Protein AF-A0A420YPD2-F1 (afdb_monomer_lite)

Sequence (75 aa):
MLEEQRQKIDSIDRQIVALFEERTNVVEEVAKIKLDNDIPILDSGREEQVILKVQSYLKDESLKDELAELYTELM

Secondary structure (DSSP, 8-state):
--HHHHHHHHHHHHHHHHHHHHHHHHHHHHHHHHHHTT--S--HHHHHHHHHHHHTT-S-GGGHHHHHHHHHHT-

Foldseek 3Di:
DCVVVVVVVVVVVVVVVVVLVVVVVVLVVVLVVCVVVVHDNDDVVVLVVVLVVVCVVDPDNVCSVVSNVVSVVSD

pLDDT: mean 92.44, std 6.62, range [68.94, 98.56]

Radius of gyration: 16.04 Å; chains: 1; bounding box: 31×24×50 Å

Structure (mmCIF, N/CA/C/O backbone):
data_AF-A0A420YPD2-F1
#
_entry.id   AF-A0A420YPD2-F1
#
loop_
_atom_site.group_PDB
_atom_site.id
_atom_site.type_symbol
_atom_site.label_atom_id
_atom_site.label_alt_id
_atom_site.label_comp_id
_atom_site.label_asym_id
_atom_site.label_entity_id
_atom_site.label_seq_id
_atom_site.pdbx_PDB_ins_code
_atom_site.Cartn_x
_atom_site.Cartn_y
_atom_site.Cartn_z
_atom_site.occupancy
_atom_site.B_iso_or_equiv
_atom_site.auth_seq_id
_atom_site.auth_comp_id
_atom_site.auth_asym_id
_atom_site.auth_atom_id
_atom_site.pdbx_PDB_model_num
ATOM 1 N N . MET A 1 1 ? -15.214 -7.998 24.848 1.00 71.44 1 MET A N 1
ATOM 2 C CA . MET A 1 1 ? -15.832 -6.736 24.376 1.00 71.44 1 MET A CA 1
ATOM 3 C C . MET A 1 1 ? -15.020 -6.057 23.259 1.00 71.44 1 MET A C 1
ATOM 5 O O . MET A 1 1 ? -14.991 -4.842 23.200 1.00 71.44 1 MET A O 1
ATOM 9 N N . LEU A 1 2 ? -14.406 -6.809 22.336 1.00 91.69 2 LEU A N 1
ATOM 10 C CA . LEU A 1 2 ? -13.782 -6.254 21.115 1.00 91.69 2 LEU A CA 1
ATOM 11 C C . LEU A 1 2 ? -14.073 -7.124 19.881 1.00 91.69 2 LEU A C 1
ATOM 13 O O . LEU A 1 2 ? -13.451 -6.960 18.839 1.00 91.69 2 LEU A O 1
ATOM 17 N N . GLU A 1 3 ? -14.963 -8.107 20.027 1.00 95.38 3 GLU A N 1
ATOM 18 C CA . GLU A 1 3 ? -15.140 -9.173 19.041 1.00 95.38 3 GLU A CA 1
ATOM 19 C C . GLU A 1 3 ? -15.698 -8.625 17.726 1.00 95.38 3 GLU A C 1
ATOM 21 O O . GLU A 1 3 ? -15.177 -8.930 16.663 1.00 95.38 3 GLU A O 1
ATOM 26 N N . GLU A 1 4 ? -16.677 -7.723 17.796 1.00 95.88 4 GLU A N 1
ATOM 27 C CA . GLU A 1 4 ? -17.255 -7.082 16.610 1.00 95.88 4 GLU A CA 1
ATOM 28 C C . GLU A 1 4 ? -16.231 -6.214 15.866 1.00 95.88 4 GLU A C 1
ATOM 30 O O . GLU A 1 4 ? -16.164 -6.238 14.638 1.00 95.88 4 GLU A O 1
ATOM 35 N N . GLN A 1 5 ? -15.393 -5.465 16.592 1.00 97.62 5 GLN A N 1
ATOM 36 C CA . GLN A 1 5 ? -14.333 -4.656 15.987 1.00 97.62 5 GLN A CA 1
ATOM 37 C C . GLN A 1 5 ? -13.270 -5.541 15.333 1.00 97.62 5 GLN A C 1
ATOM 39 O O . GLN A 1 5 ? -12.828 -5.228 14.232 1.00 97.62 5 GLN A O 1
ATOM 44 N N . ARG A 1 6 ? -12.897 -6.656 15.973 1.00 96.69 6 ARG A N 1
ATOM 45 C CA . ARG A 1 6 ? -11.946 -7.631 15.419 1.00 96.69 6 ARG A CA 1
ATOM 46 C C . ARG A 1 6 ? -12.492 -8.299 14.164 1.00 96.69 6 ARG A C 1
ATOM 48 O O . ARG A 1 6 ? -11.814 -8.286 13.152 1.00 96.69 6 ARG A O 1
ATOM 55 N N . GLN A 1 7 ? -13.748 -8.741 14.172 1.00 97.75 7 GLN A N 1
ATOM 56 C CA . GLN A 1 7 ? -14.396 -9.294 12.977 1.00 97.75 7 GLN A CA 1
ATOM 57 C C . GLN A 1 7 ? -14.476 -8.277 11.833 1.00 97.75 7 GLN A C 1
ATOM 59 O O . GLN A 1 7 ? -14.338 -8.633 10.661 1.00 97.75 7 GLN A O 1
ATOM 64 N N . LYS A 1 8 ? -14.685 -6.994 12.156 1.00 97.94 8 LYS A N 1
ATOM 65 C CA . LYS A 1 8 ? -14.646 -5.927 11.155 1.00 97.94 8 LYS A CA 1
ATOM 66 C C . LYS A 1 8 ? -13.240 -5.741 10.580 1.00 97.94 8 LYS A C 1
ATOM 68 O O . LYS A 1 8 ? -13.133 -5.589 9.367 1.00 97.94 8 LYS A O 1
ATOM 73 N N . ILE A 1 9 ? -12.200 -5.770 11.415 1.00 98.00 9 ILE A N 1
ATOM 74 C CA . ILE A 1 9 ? -10.798 -5.736 10.970 1.00 98.00 9 ILE A CA 1
ATOM 75 C C . ILE A 1 9 ? -10.511 -6.940 10.071 1.00 98.00 9 ILE A C 1
ATOM 77 O O . ILE A 1 9 ? -10.131 -6.737 8.929 1.00 98.00 9 ILE A O 1
ATOM 81 N N . ASP A 1 10 ? -10.848 -8.159 10.497 1.00 98.12 10 ASP A N 1
ATOM 82 C CA . ASP A 1 10 ? -10.632 -9.379 9.705 1.00 98.12 10 ASP A CA 1
ATOM 83 C C . ASP A 1 10 ? -11.300 -9.306 8.319 1.00 98.12 10 ASP A C 1
ATOM 85 O O . ASP A 1 10 ? -10.781 -9.810 7.322 1.00 98.12 10 ASP A O 1
ATOM 89 N N . SER A 1 11 ? -12.480 -8.686 8.238 1.00 98.38 11 SER A N 1
ATOM 90 C CA . SER A 1 11 ? -13.191 -8.469 6.973 1.00 98.38 11 SER A CA 1
ATOM 91 C C . SER A 1 11 ? -12.502 -7.435 6.076 1.00 98.38 11 SER A C 1
ATOM 93 O O . SER A 1 11 ? -12.479 -7.592 4.852 1.00 98.38 11 SER A O 1
ATOM 95 N N . ILE A 1 12 ? -11.937 -6.380 6.665 1.00 98.50 12 ILE A N 1
ATOM 96 C CA . ILE A 1 12 ? -11.147 -5.374 5.947 1.00 98.50 12 ILE A CA 1
ATOM 97 C C . ILE A 1 12 ? -9.834 -5.998 5.464 1.00 98.50 12 ILE A C 1
ATOM 99 O O . ILE A 1 12 ? -9.501 -5.858 4.291 1.0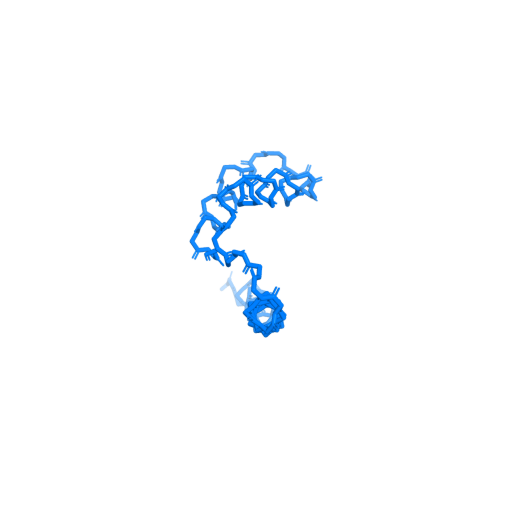0 98.50 12 ILE A O 1
ATOM 103 N N . ASP A 1 13 ? -9.149 -6.763 6.308 1.00 98.19 13 ASP A N 1
ATOM 104 C CA . ASP A 1 13 ? -7.880 -7.413 5.978 1.00 98.19 13 ASP A CA 1
ATOM 105 C C . ASP A 1 13 ? -8.035 -8.386 4.807 1.00 98.19 13 ASP A C 1
ATOM 107 O O . ASP A 1 13 ? -7.222 -8.390 3.887 1.00 98.19 13 ASP A O 1
ATOM 111 N N . ARG A 1 14 ? -9.134 -9.152 4.759 1.00 98.44 14 ARG A N 1
ATOM 112 C CA . ARG A 1 14 ? -9.448 -10.005 3.598 1.00 98.44 14 ARG A CA 1
ATOM 113 C C . ARG A 1 14 ? -9.581 -9.211 2.300 1.00 98.44 14 ARG A C 1
ATOM 115 O O . ARG A 1 14 ? -9.166 -9.697 1.252 1.00 98.44 14 ARG A O 1
ATOM 122 N N . GLN A 1 15 ? -10.158 -8.012 2.356 1.00 98.56 15 GLN A N 1
ATOM 123 C CA . GLN A 1 15 ? -10.265 -7.138 1.186 1.00 98.56 15 GLN A CA 1
ATOM 124 C C . GLN A 1 15 ? -8.905 -6.554 0.803 1.00 98.56 15 GLN A C 1
ATOM 126 O O . GLN A 1 15 ? -8.588 -6.505 -0.382 1.00 98.56 15 GLN A O 1
ATOM 131 N N . ILE A 1 16 ? -8.086 -6.162 1.784 1.00 96.94 16 ILE A N 1
ATOM 132 C CA . ILE A 1 16 ? -6.722 -5.676 1.546 1.00 96.94 16 ILE A CA 1
ATOM 133 C C . ILE A 1 16 ? -5.886 -6.759 0.859 1.00 96.94 16 ILE A C 1
ATOM 135 O O . ILE A 1 16 ? -5.250 -6.464 -0.146 1.00 96.94 16 ILE A O 1
ATOM 139 N N . VAL A 1 17 ? -5.930 -8.007 1.341 1.00 98.06 17 VAL A N 1
ATOM 140 C CA . VAL A 1 17 ? -5.195 -9.129 0.731 1.00 98.06 17 VAL A CA 1
ATOM 141 C C . VAL A 1 17 ? -5.639 -9.361 -0.711 1.00 98.06 17 VAL A C 1
ATOM 143 O O . VAL A 1 17 ? -4.793 -9.431 -1.596 1.00 98.06 17 VAL A O 1
ATOM 146 N N . ALA A 1 18 ? -6.948 -9.407 -0.973 1.00 98.19 18 ALA A N 1
ATOM 147 C CA . ALA A 1 18 ? -7.454 -9.600 -2.332 1.00 98.19 18 ALA A CA 1
ATOM 148 C C . ALA A 1 18 ? -7.000 -8.478 -3.288 1.00 98.19 18 ALA A C 1
ATOM 150 O O . ALA A 1 18 ? -6.551 -8.749 -4.400 1.00 98.19 18 ALA A O 1
ATOM 151 N N . LEU A 1 19 ? -7.065 -7.218 -2.842 1.00 97.38 19 LEU A N 1
ATOM 152 C CA . LEU A 1 19 ? -6.612 -6.065 -3.629 1.00 97.38 19 LEU A CA 1
ATOM 153 C C . LEU A 1 19 ? -5.090 -6.043 -3.813 1.00 97.38 19 LEU A C 1
ATOM 155 O O . LEU A 1 19 ? -4.598 -5.598 -4.849 1.00 97.38 19 LEU A O 1
ATOM 159 N N . PHE A 1 20 ? -4.340 -6.511 -2.817 1.00 96.00 20 PHE A N 1
ATOM 160 C CA . PHE A 1 20 ? -2.891 -6.642 -2.893 1.00 96.00 20 PHE A CA 1
ATOM 161 C C . PHE A 1 20 ? -2.477 -7.677 -3.944 1.00 96.00 20 PHE A C 1
ATOM 163 O O . PHE A 1 20 ? -1.629 -7.380 -4.787 1.00 96.00 20 PHE A O 1
ATOM 170 N N . GLU A 1 21 ? -3.098 -8.858 -3.940 1.00 97.50 21 GLU A N 1
ATOM 171 C CA . GLU A 1 21 ? -2.866 -9.897 -4.950 1.00 97.50 21 GLU A CA 1
ATOM 172 C C . GLU A 1 21 ? -3.222 -9.392 -6.354 1.00 97.50 21 GLU A C 1
ATOM 174 O O . GLU A 1 21 ? -2.419 -9.518 -7.280 1.00 97.50 21 GLU A O 1
ATOM 179 N N . GLU A 1 22 ? -4.384 -8.747 -6.511 1.00 97.81 22 GLU A N 1
ATOM 180 C CA . GLU A 1 22 ? -4.802 -8.150 -7.783 1.00 97.81 22 GLU A CA 1
ATOM 181 C C . GLU A 1 22 ? -3.788 -7.110 -8.281 1.00 97.81 22 GLU A C 1
ATOM 183 O O . GLU A 1 22 ? -3.333 -7.185 -9.424 1.00 97.81 22 GLU A O 1
ATOM 188 N N . ARG A 1 23 ? -3.370 -6.173 -7.416 1.00 95.56 23 ARG A N 1
ATOM 189 C CA . ARG A 1 23 ? -2.357 -5.167 -7.763 1.00 95.56 23 ARG A CA 1
ATOM 190 C C . ARG A 1 23 ? -1.043 -5.824 -8.179 1.00 95.56 23 ARG A C 1
ATOM 192 O O . ARG A 1 23 ? -0.444 -5.381 -9.155 1.00 95.56 23 ARG A O 1
ATOM 199 N N . THR A 1 24 ? -0.592 -6.840 -7.448 1.00 93.75 24 THR A N 1
ATOM 200 C CA . THR A 1 24 ? 0.688 -7.519 -7.699 1.00 93.75 24 THR A CA 1
ATOM 201 C C . THR A 1 24 ? 0.691 -8.183 -9.071 1.00 93.75 24 THR A C 1
ATOM 203 O O . THR A 1 24 ? 1.604 -7.936 -9.856 1.00 93.75 24 THR A O 1
ATOM 206 N N . ASN A 1 25 ? -0.380 -8.900 -9.420 1.00 96.38 25 ASN A N 1
ATOM 207 C CA . ASN A 1 25 ? -0.535 -9.498 -10.748 1.00 96.38 25 ASN A CA 1
ATOM 208 C C . ASN A 1 25 ? -0.460 -8.438 -11.862 1.00 96.38 25 ASN A C 1
ATOM 210 O O . ASN A 1 25 ? 0.240 -8.624 -12.854 1.00 96.38 25 ASN A O 1
ATOM 214 N N . VAL A 1 26 ? -1.114 -7.284 -11.681 1.00 95.38 26 VAL A N 1
ATOM 215 C CA . VAL A 1 26 ? -1.051 -6.181 -12.657 1.00 95.38 26 VAL A CA 1
ATOM 216 C C . VAL A 1 26 ? 0.363 -5.596 -12.762 1.00 95.38 26 VAL A C 1
ATOM 218 O O . VAL A 1 26 ? 0.808 -5.264 -13.861 1.00 95.38 26 VAL A O 1
ATOM 221 N N . VAL A 1 27 ? 1.095 -5.466 -11.651 1.00 91.19 27 VAL A N 1
ATOM 222 C CA . VAL A 1 27 ? 2.494 -5.004 -11.681 1.00 91.19 27 VAL A CA 1
ATOM 223 C C . VAL A 1 27 ? 3.378 -5.989 -12.450 1.00 91.19 27 VAL A C 1
ATOM 225 O O . VAL A 1 27 ? 4.179 -5.551 -13.278 1.00 91.19 27 VAL A O 1
ATOM 228 N N . GLU A 1 28 ? 3.208 -7.295 -12.242 1.00 92.50 28 GLU A N 1
ATOM 229 C CA . GLU A 1 28 ? 3.935 -8.332 -12.984 1.00 92.50 28 GLU A CA 1
ATOM 230 C C . GLU A 1 28 ? 3.632 -8.285 -14.487 1.00 92.50 28 GLU A C 1
ATOM 232 O O . GLU A 1 28 ? 4.548 -8.344 -15.311 1.00 92.50 28 GLU A O 1
ATOM 237 N N . GLU A 1 29 ? 2.364 -8.107 -14.865 1.00 94.69 29 GLU A N 1
ATOM 238 C CA . GLU A 1 29 ? 1.967 -7.928 -16.264 1.00 94.69 29 GLU A CA 1
ATOM 239 C C . GLU A 1 29 ? 2.612 -6.682 -16.884 1.00 94.69 29 GLU A C 1
ATOM 241 O O . GLU A 1 29 ? 3.154 -6.747 -17.990 1.00 94.69 29 GLU A O 1
ATOM 246 N N . VAL A 1 30 ? 2.623 -5.553 -16.167 1.00 91.19 30 VAL A N 1
ATOM 247 C CA . VAL A 1 30 ? 3.290 -4.322 -16.617 1.00 91.19 30 VAL A CA 1
ATOM 248 C C . VAL A 1 30 ? 4.794 -4.541 -16.779 1.00 91.19 30 VAL A C 1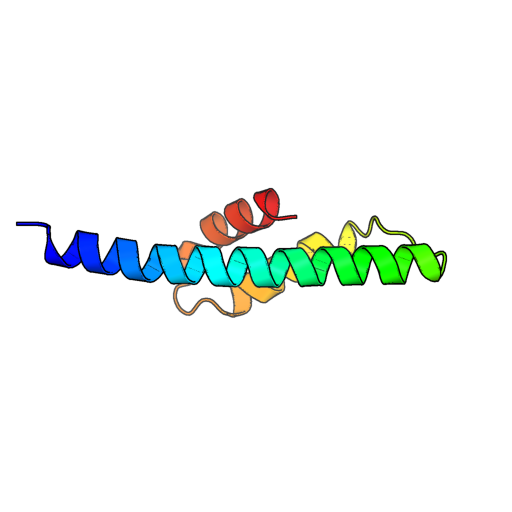
ATOM 250 O O . VAL A 1 30 ? 5.367 -4.101 -17.778 1.00 91.19 30 VAL A O 1
ATOM 253 N N . ALA A 1 31 ? 5.442 -5.229 -15.836 1.00 89.75 31 ALA A N 1
ATOM 254 C CA . ALA A 1 31 ? 6.864 -5.550 -15.918 1.00 89.75 31 ALA A CA 1
ATOM 255 C C . ALA A 1 31 ? 7.172 -6.429 -17.139 1.00 89.75 31 ALA A C 1
ATOM 257 O O . ALA A 1 31 ? 8.125 -6.152 -17.869 1.00 89.75 31 ALA A O 1
ATOM 258 N N . LYS A 1 32 ? 6.325 -7.428 -17.412 1.00 92.69 32 LYS A N 1
ATOM 259 C CA . LYS A 1 32 ? 6.436 -8.284 -18.595 1.00 92.69 32 LYS A CA 1
ATOM 260 C C . LYS A 1 32 ? 6.281 -7.492 -19.892 1.00 92.69 32 LYS A C 1
ATOM 262 O O . LYS A 1 32 ? 7.114 -7.625 -20.779 1.00 92.69 32 LYS A O 1
ATOM 267 N N . ILE A 1 33 ? 5.275 -6.620 -19.986 1.00 92.75 33 ILE A N 1
ATOM 268 C CA . ILE A 1 33 ? 5.079 -5.755 -21.161 1.00 92.75 33 ILE A CA 1
ATOM 269 C C . ILE A 1 33 ? 6.307 -4.871 -21.387 1.00 92.75 33 ILE A C 1
ATOM 271 O O . ILE A 1 33 ? 6.767 -4.747 -22.520 1.00 92.75 33 ILE A O 1
ATOM 275 N N . LYS A 1 34 ? 6.851 -4.257 -20.330 1.00 89.69 34 LYS A N 1
ATOM 276 C CA . LYS A 1 34 ? 8.054 -3.423 -20.443 1.00 89.69 34 LYS A CA 1
ATOM 277 C C . LYS A 1 34 ? 9.249 -4.227 -20.952 1.00 89.69 34 LYS A C 1
ATOM 279 O O . LYS A 1 34 ? 9.924 -3.766 -21.867 1.00 89.69 34 LYS A O 1
ATOM 284 N N . LEU A 1 35 ? 9.461 -5.425 -20.406 1.00 90.31 35 LEU A N 1
ATOM 285 C CA . LEU A 1 35 ? 10.532 -6.327 -20.825 1.00 90.31 35 LEU A CA 1
ATOM 286 C C . LEU A 1 35 ? 10.389 -6.738 -22.298 1.00 90.31 35 LEU A C 1
ATOM 288 O O . LEU A 1 35 ? 11.350 -6.626 -23.051 1.00 90.31 35 LEU A O 1
ATOM 292 N N . ASP A 1 36 ? 9.189 -7.144 -22.716 1.00 93.62 36 ASP A N 1
ATOM 293 C CA . ASP A 1 36 ? 8.901 -7.584 -24.088 1.00 93.62 36 ASP A CA 1
ATOM 294 C C . ASP A 1 36 ? 9.055 -6.450 -25.126 1.00 93.62 36 ASP A C 1
ATOM 296 O O . ASP A 1 36 ? 9.188 -6.718 -26.319 1.00 93.62 36 ASP A O 1
ATOM 300 N N . ASN A 1 37 ? 9.027 -5.185 -24.686 1.00 92.75 37 ASN A N 1
ATOM 301 C CA . ASN A 1 37 ? 9.145 -3.994 -25.536 1.00 92.75 37 ASN A CA 1
ATOM 302 C C . ASN A 1 37 ? 10.469 -3.223 -25.339 1.00 92.75 37 ASN A C 1
ATOM 304 O O . ASN A 1 37 ? 10.564 -2.080 -25.786 1.00 92.75 37 ASN A O 1
ATOM 308 N N . ASP A 1 38 ? 11.467 -3.803 -24.657 1.00 89.69 38 ASP A N 1
ATOM 309 C CA . ASP A 1 38 ? 12.760 -3.161 -24.342 1.00 89.69 38 ASP A CA 1
ATOM 310 C C . ASP A 1 38 ? 12.631 -1.804 -23.604 1.00 89.69 38 ASP A C 1
ATOM 312 O O . ASP A 1 38 ? 13.489 -0.920 -23.697 1.00 89.69 38 ASP A O 1
ATOM 316 N N . ILE A 1 39 ? 11.550 -1.618 -22.840 1.00 87.38 39 ILE A N 1
ATOM 317 C CA . ILE A 1 39 ? 11.321 -0.429 -22.013 1.00 87.38 39 ILE A CA 1
ATOM 318 C C . ILE A 1 39 ? 12.007 -0.635 -20.653 1.00 87.38 39 ILE A C 1
ATOM 320 O O . ILE A 1 39 ? 11.829 -1.688 -20.034 1.00 87.38 39 ILE A O 1
ATOM 324 N N . PRO A 1 40 ? 12.732 0.366 -20.117 1.00 83.12 40 PRO A N 1
ATOM 325 C CA . PRO A 1 40 ? 13.302 0.287 -18.777 1.00 83.12 40 PRO A CA 1
ATOM 326 C C . PRO A 1 40 ? 12.251 -0.050 -17.708 1.00 83.12 40 PRO A C 1
ATOM 328 O O . PRO A 1 40 ? 11.219 0.615 -17.573 1.00 83.12 40 PRO A O 1
ATOM 331 N N . ILE A 1 41 ? 12.524 -1.103 -16.934 1.00 74.81 41 ILE A N 1
ATOM 332 C CA . ILE A 1 41 ? 11.643 -1.553 -15.848 1.00 74.81 41 ILE A CA 1
ATOM 333 C C . ILE A 1 41 ? 11.674 -0.543 -14.697 1.00 74.81 41 ILE A C 1
ATOM 335 O O . ILE A 1 41 ? 10.611 -0.145 -14.214 1.00 74.81 41 ILE A O 1
ATOM 339 N N . LEU A 1 42 ? 12.879 -0.089 -14.330 1.00 73.12 42 LEU A N 1
ATOM 340 C CA . LEU A 1 42 ? 13.107 0.900 -13.282 1.00 73.12 42 LEU A CA 1
ATOM 341 C C . LEU A 1 42 ? 12.682 2.293 -13.762 1.00 73.12 42 LEU A C 1
ATOM 343 O O . LEU A 1 42 ? 13.248 2.830 -14.714 1.00 73.12 42 LEU A O 1
ATOM 347 N N . ASP A 1 43 ? 11.708 2.875 -13.072 1.00 76.19 43 ASP A N 1
ATOM 348 C CA . ASP A 1 43 ? 11.265 4.251 -13.275 1.00 76.19 43 ASP A CA 1
ATOM 349 C C . ASP A 1 43 ? 11.073 4.900 -11.904 1.00 76.19 43 ASP A C 1
ATOM 351 O O . ASP A 1 43 ? 9.975 4.937 -11.355 1.00 76.19 43 ASP A O 1
ATOM 355 N N . SER A 1 44 ? 12.169 5.383 -11.324 1.00 68.94 44 SER A N 1
ATOM 356 C CA . SER A 1 44 ? 12.173 6.002 -9.995 1.00 68.94 44 SER A CA 1
ATOM 357 C C . SER A 1 44 ? 11.330 7.282 -9.927 1.00 68.94 44 SER A C 1
ATOM 359 O O . SER A 1 44 ? 10.829 7.632 -8.863 1.00 68.94 44 SER A O 1
ATOM 361 N N . GLY A 1 45 ? 11.087 7.957 -11.059 1.00 79.44 45 GLY A N 1
ATOM 362 C CA . GLY A 1 45 ? 10.147 9.082 -11.122 1.00 79.44 45 GLY A CA 1
ATOM 363 C C . GLY A 1 45 ? 8.682 8.645 -11.019 1.00 79.44 45 GLY A C 1
ATOM 364 O O . GLY A 1 45 ? 7.813 9.442 -10.658 1.00 79.44 45 GLY A O 1
ATOM 365 N N . ARG A 1 46 ? 8.385 7.374 -11.315 1.00 82.56 46 ARG A N 1
ATOM 366 C CA . ARG A 1 46 ? 7.035 6.817 -11.222 1.00 82.56 46 ARG A CA 1
ATOM 367 C C . ARG A 1 46 ? 6.608 6.569 -9.782 1.00 82.56 46 ARG A C 1
ATOM 369 O O . ARG A 1 46 ? 5.425 6.740 -9.491 1.00 82.56 46 ARG A O 1
ATOM 376 N N . GLU A 1 47 ? 7.533 6.185 -8.908 1.00 85.88 47 GLU A N 1
ATOM 377 C CA . GLU A 1 47 ? 7.244 5.845 -7.510 1.00 85.88 47 GLU A CA 1
ATOM 378 C C . GLU A 1 47 ? 6.679 7.055 -6.755 1.00 85.88 47 GLU A C 1
ATOM 380 O O . GLU A 1 47 ? 5.566 7.000 -6.224 1.00 85.88 47 GLU A O 1
ATOM 385 N N . GLU A 1 48 ? 7.367 8.197 -6.839 1.00 88.75 48 GLU A N 1
ATOM 386 C CA . GLU A 1 48 ? 6.925 9.462 -6.241 1.00 88.75 48 GLU A CA 1
ATOM 387 C C . GLU A 1 48 ? 5.542 9.886 -6.766 1.00 88.75 48 GLU A C 1
ATOM 389 O O . GLU A 1 48 ? 4.649 10.255 -6.000 1.00 88.75 48 GLU A O 1
ATOM 394 N N . GLN A 1 49 ? 5.310 9.756 -8.077 1.00 91.88 49 GLN A N 1
ATOM 395 C CA . GLN A 1 49 ? 4.011 10.070 -8.675 1.00 91.88 49 GLN A CA 1
ATOM 396 C C . GLN A 1 49 ? 2.890 9.160 -8.169 1.00 91.88 49 GLN A C 1
ATOM 398 O O . GLN A 1 49 ? 1.747 9.607 -8.048 1.00 91.88 49 GLN A O 1
ATOM 403 N N . VAL A 1 50 ? 3.172 7.878 -7.926 1.00 92.56 50 VAL A N 1
ATOM 404 C CA . VAL A 1 50 ? 2.176 6.954 -7.378 1.00 92.56 50 VAL A CA 1
ATOM 405 C C . VAL A 1 50 ? 1.855 7.333 -5.936 1.00 92.56 50 VAL A C 1
ATOM 407 O O . VAL A 1 50 ? 0.669 7.433 -5.629 1.00 92.56 50 VAL A O 1
ATOM 410 N N . ILE A 1 51 ? 2.858 7.626 -5.101 1.00 93.75 51 ILE A N 1
ATOM 411 C CA . ILE A 1 51 ? 2.665 8.051 -3.702 1.00 93.75 51 ILE A CA 1
ATOM 412 C C . ILE A 1 51 ? 1.795 9.315 -3.630 1.00 93.75 51 ILE A C 1
ATOM 414 O O . ILE A 1 51 ? 0.755 9.315 -2.968 1.00 93.75 51 ILE A O 1
ATOM 418 N N . LEU A 1 52 ? 2.138 10.359 -4.391 1.00 94.25 52 LEU A N 1
ATOM 419 C CA . LEU A 1 52 ? 1.348 11.596 -4.441 1.00 94.25 52 LEU A CA 1
ATOM 420 C C . LEU A 1 52 ? -0.091 11.339 -4.908 1.00 94.25 52 LEU A C 1
ATOM 422 O O . LEU A 1 52 ? -1.050 11.912 -4.383 1.00 94.25 52 LEU A O 1
ATOM 426 N N . LYS A 1 53 ? -0.265 10.448 -5.890 1.00 95.12 53 LYS A N 1
ATOM 427 C CA . LYS A 1 53 ? -1.588 10.098 -6.408 1.00 95.12 53 LYS A CA 1
ATOM 428 C C . LYS A 1 53 ? -2.432 9.381 -5.359 1.00 95.12 53 LYS A C 1
ATOM 430 O O . LYS A 1 53 ? -3.604 9.718 -5.216 1.00 95.12 53 LYS A O 1
ATOM 435 N N . VAL A 1 54 ? -1.880 8.419 -4.624 1.00 94.56 54 VAL A N 1
ATOM 436 C CA . VAL A 1 54 ? -2.662 7.679 -3.621 1.00 94.56 54 VAL A CA 1
ATOM 437 C C . VAL A 1 54 ? -2.970 8.522 -2.390 1.00 94.56 54 VAL A C 1
ATOM 439 O O . VAL A 1 54 ? -4.089 8.452 -1.886 1.00 94.56 54 VAL A O 1
ATOM 442 N N . GLN A 1 55 ? -2.060 9.415 -1.987 1.00 95.88 55 GLN A N 1
ATOM 443 C CA . GLN A 1 55 ? -2.342 1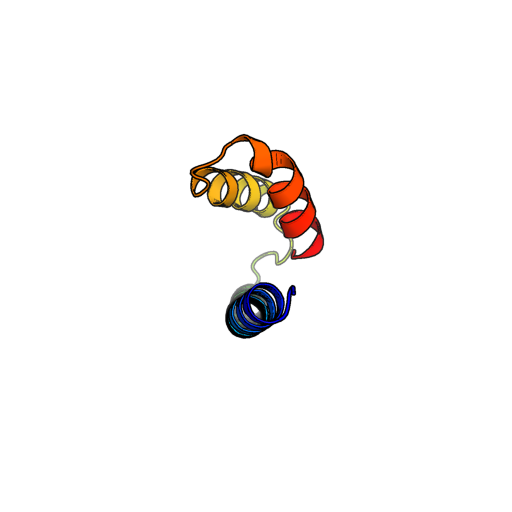0.432 -0.970 1.00 95.88 55 GLN A CA 1
ATOM 444 C C . GLN A 1 55 ? -3.503 11.348 -1.379 1.00 95.88 55 GLN A C 1
ATOM 446 O O . GLN A 1 55 ? -4.293 11.743 -0.526 1.00 95.88 55 GLN A O 1
ATOM 451 N N . SER A 1 56 ? -3.670 11.641 -2.676 1.00 96.06 56 SER A N 1
ATOM 452 C CA . SER A 1 56 ? -4.798 12.454 -3.163 1.00 96.06 56 SER A CA 1
ATOM 453 C C . SER A 1 56 ? -6.172 11.786 -3.002 1.00 96.06 56 SER A C 1
ATOM 455 O O . SER A 1 56 ? -7.196 12.462 -3.089 1.00 96.06 56 SER A O 1
ATOM 457 N N . TYR A 1 57 ? -6.219 10.470 -2.762 1.00 95.19 57 TYR A N 1
ATOM 458 C CA . TYR A 1 57 ? -7.467 9.742 -2.520 1.00 95.19 57 TYR A CA 1
ATOM 459 C C . TYR A 1 57 ? -7.912 9.789 -1.055 1.00 95.19 57 TYR A C 1
ATOM 461 O O . TYR A 1 57 ? -9.063 9.455 -0.753 1.00 95.19 57 TYR A O 1
ATOM 469 N N . LEU A 1 58 ? -7.021 10.187 -0.141 1.00 95.31 58 LEU A N 1
ATOM 470 C CA . LEU A 1 58 ? -7.343 10.310 1.273 1.00 95.31 58 LEU A CA 1
ATOM 471 C C . LEU A 1 58 ? -8.341 11.445 1.497 1.00 95.31 58 LEU A C 1
ATOM 473 O O . LEU A 1 58 ? -8.202 12.548 0.975 1.00 95.31 58 LEU A O 1
ATOM 477 N N . LYS A 1 59 ? -9.345 11.170 2.331 1.00 95.88 59 LYS A N 1
ATOM 478 C CA . LYS A 1 59 ? -10.224 12.208 2.889 1.00 95.88 59 LYS A CA 1
ATOM 479 C C . LYS A 1 59 ? -9.657 12.799 4.177 1.00 95.88 59 LYS A C 1
ATOM 481 O O . LYS A 1 59 ? -9.953 13.945 4.495 1.00 95.88 59 LYS A O 1
ATOM 486 N N . ASP A 1 60 ? -8.894 11.998 4.914 1.00 95.38 60 ASP A N 1
ATOM 487 C CA . ASP A 1 60 ? -8.200 12.404 6.128 1.00 95.38 60 ASP A CA 1
ATOM 488 C C . ASP A 1 60 ? -6.725 12.611 5.798 1.00 95.38 60 ASP A C 1
ATOM 490 O O . ASP A 1 60 ? -5.997 11.659 5.520 1.00 95.38 60 ASP A O 1
ATOM 494 N N . GLU A 1 61 ? -6.301 13.871 5.782 1.00 93.88 61 GLU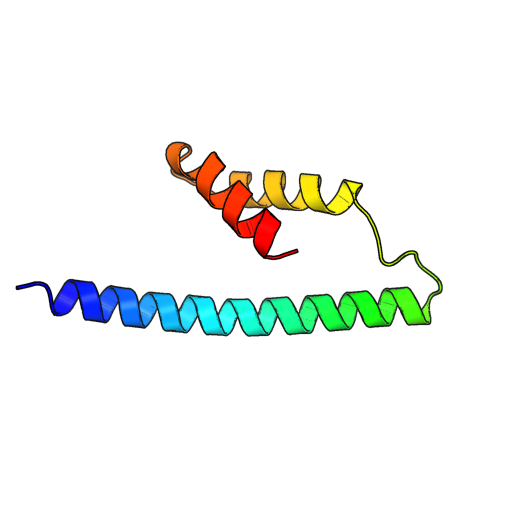 A N 1
ATOM 495 C CA . GLU A 1 61 ? -4.928 14.217 5.432 1.00 93.88 61 GLU A CA 1
ATOM 496 C C . GLU A 1 61 ? -3.912 13.816 6.503 1.00 93.88 61 GLU A C 1
ATOM 498 O O . GLU A 1 61 ? -2.725 13.763 6.193 1.00 93.88 61 GLU A O 1
ATOM 503 N N . SER A 1 62 ? -4.350 13.513 7.731 1.00 96.88 62 SER A N 1
ATOM 504 C CA . SER A 1 62 ? -3.437 13.095 8.800 1.00 96.88 62 SER A CA 1
ATOM 505 C C . SER A 1 62 ? -2.777 11.744 8.531 1.00 96.88 62 SER A C 1
ATOM 507 O O . SER A 1 62 ?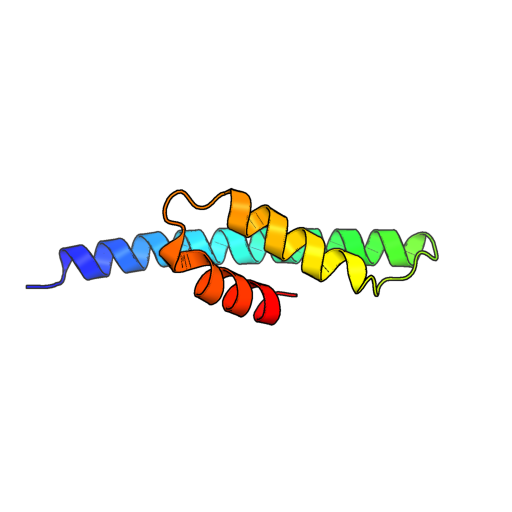 -1.726 11.492 9.093 1.00 96.88 62 SER A O 1
ATOM 509 N N . LEU A 1 63 ? -3.352 10.931 7.634 1.00 96.56 63 LEU A N 1
ATOM 510 C CA . LEU A 1 63 ? -2.851 9.604 7.258 1.00 96.56 63 LEU A CA 1
ATOM 511 C C . LEU A 1 63 ? -1.872 9.628 6.072 1.00 96.56 63 LEU A C 1
ATOM 513 O O . LEU A 1 63 ? -1.528 8.578 5.526 1.00 96.56 63 LEU A O 1
ATOM 517 N N . LYS A 1 64 ? -1.513 10.818 5.568 1.00 96.12 64 LYS A N 1
ATOM 518 C CA . LYS A 1 64 ? -0.694 10.953 4.354 1.00 96.12 64 LYS A CA 1
ATOM 519 C C . LYS A 1 64 ? 0.685 10.328 4.523 1.00 96.12 64 LYS A C 1
ATOM 521 O O . LYS A 1 64 ? 1.146 9.677 3.583 1.00 96.12 64 LYS A O 1
ATOM 526 N N . ASP A 1 65 ? 1.315 10.529 5.673 1.00 95.62 65 ASP A N 1
ATOM 527 C CA . ASP A 1 65 ? 2.682 10.072 5.920 1.00 95.62 65 ASP A CA 1
ATOM 528 C C . ASP A 1 65 ? 2.712 8.548 6.092 1.00 95.62 65 ASP A C 1
ATOM 530 O O . ASP A 1 65 ? 3.476 7.872 5.406 1.00 95.62 65 ASP A O 1
ATOM 534 N N . GLU A 1 66 ? 1.785 7.979 6.869 1.00 95.81 66 GLU A N 1
ATOM 535 C CA . GLU A 1 66 ? 1.661 6.525 7.029 1.00 95.81 66 GLU A CA 1
ATOM 536 C C . GLU A 1 66 ? 1.319 5.831 5.702 1.00 95.81 66 GLU A C 1
ATOM 538 O O . GLU A 1 66 ? 1.827 4.749 5.403 1.00 95.81 66 GLU A O 1
ATOM 543 N N . LEU A 1 67 ? 0.477 6.454 4.865 1.00 95.44 67 LEU A N 1
ATOM 544 C CA . LEU A 1 67 ? 0.172 5.920 3.538 1.00 95.44 67 LEU A CA 1
ATOM 545 C C . LEU A 1 67 ? 1.397 5.960 2.614 1.00 95.44 67 LEU A C 1
ATOM 547 O O . LEU A 1 67 ? 1.576 5.046 1.809 1.00 95.44 67 LEU A O 1
ATOM 551 N N . ALA A 1 68 ? 2.230 7.000 2.706 1.00 94.94 68 ALA A N 1
ATOM 552 C CA . ALA A 1 68 ? 3.453 7.091 1.914 1.00 94.94 68 ALA A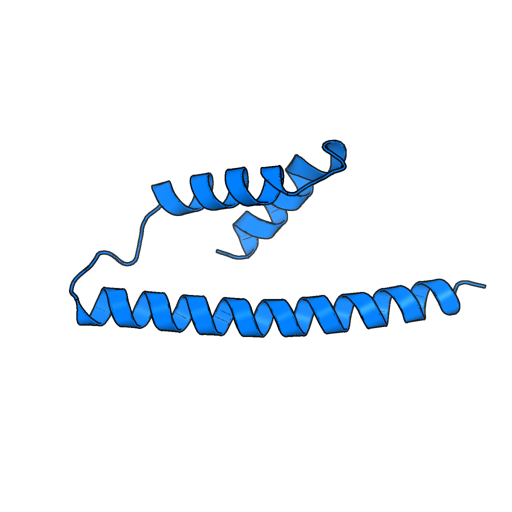 CA 1
ATOM 553 C C . ALA A 1 68 ? 4.463 6.008 2.305 1.00 94.94 68 ALA A C 1
ATOM 555 O O . ALA A 1 68 ? 5.024 5.364 1.417 1.00 94.94 68 ALA A O 1
ATOM 556 N N . GLU A 1 69 ? 4.649 5.765 3.604 1.00 95.06 69 GLU A N 1
ATOM 557 C CA . GLU A 1 69 ? 5.510 4.687 4.105 1.00 95.06 69 GLU A CA 1
ATOM 558 C C . GLU A 1 69 ? 5.029 3.321 3.603 1.00 95.06 69 GLU A C 1
ATOM 560 O O . GLU A 1 69 ? 5.799 2.589 2.980 1.00 95.06 69 GLU A O 1
ATOM 565 N N . LEU A 1 70 ? 3.730 3.031 3.739 1.00 94.62 70 LEU A N 1
ATOM 566 C CA . LEU A 1 70 ? 3.141 1.784 3.248 1.00 94.62 70 LEU A CA 1
ATOM 567 C C . LEU A 1 70 ? 3.381 1.577 1.746 1.00 94.62 70 LEU A C 1
ATOM 569 O O . LEU A 1 70 ? 3.729 0.483 1.313 1.00 94.62 70 LEU A O 1
ATOM 573 N N . TYR A 1 71 ? 3.178 2.614 0.931 1.00 92.56 71 TYR A N 1
ATOM 574 C CA . TYR A 1 71 ? 3.369 2.502 -0.516 1.00 92.56 71 TYR A CA 1
ATOM 575 C C . TYR A 1 71 ? 4.834 2.412 -0.925 1.00 92.56 71 TYR A C 1
ATOM 577 O O . TYR A 1 71 ? 5.109 1.837 -1.972 1.00 92.56 71 TYR A O 1
ATOM 585 N N . THR A 1 72 ? 5.750 2.941 -0.116 1.00 91.31 72 THR A N 1
ATOM 586 C CA . THR A 1 72 ? 7.191 2.783 -0.335 1.00 91.31 72 THR A CA 1
ATOM 587 C C . THR A 1 72 ? 7.614 1.328 -0.133 1.00 91.31 72 THR A C 1
ATOM 589 O O . THR A 1 72 ? 8.426 0.824 -0.896 1.00 91.31 72 THR A O 1
ATOM 592 N N . GLU A 1 73 ? 7.025 0.621 0.837 1.00 90.81 73 GLU A N 1
ATOM 593 C CA . GLU A 1 73 ? 7.272 -0.818 1.037 1.00 90.81 73 GLU A CA 1
ATOM 594 C C . GLU A 1 73 ? 6.588 -1.710 -0.018 1.00 90.81 73 GLU A C 1
ATOM 596 O O . GLU A 1 73 ? 6.963 -2.868 -0.198 1.00 90.81 73 GLU A O 1
ATOM 601 N N . LEU A 1 74 ? 5.571 -1.187 -0.710 1.00 88.19 74 LEU A N 1
ATOM 602 C CA . LEU A 1 74 ? 4.749 -1.913 -1.685 1.00 88.19 74 LEU A CA 1
ATOM 603 C C . LEU A 1 74 ? 5.286 -1.877 -3.130 1.00 88.19 74 LEU A C 1
ATOM 605 O O . LEU A 1 74 ? 4.675 -2.483 -4.023 1.00 88.19 74 LEU A O 1
ATOM 609 N N . MET A 1 75 ? 6.313 -1.069 -3.402 1.00 82.94 75 MET A N 1
ATOM 610 C CA . MET A 1 75 ? 6.909 -0.875 -4.734 1.00 82.94 75 MET A CA 1
ATOM 611 C C . MET A 1 75 ? 8.206 -1.658 -4.878 1.00 82.94 75 MET A C 1
ATOM 613 O O . MET A 1 75 ? 8.383 -2.218 -5.983 1.00 82.94 75 MET A O 1
#